Protein AF-A0A4V0IBN5-F1 (afdb_monomer_lite)

Foldseek 3Di:
DPDDPPPPLVPPDLLVLLVQLVVCVVPVDRDPVNLVSLLSLQLVLCVPPVLDPDSVVSSVVLSVVCSPPVSVPQDSVDSRSVSSNVSSNVVSPVVSVVVVVVVVVVVVVVVVCVVVVHDDDPDPPPPPDD

Structure (mmCIF, N/CA/C/O backbone):
data_AF-A0A4V0IBN5-F1
#
_entry.id   AF-A0A4V0IBN5-F1
#
loop_
_atom_site.group_PDB
_atom_site.id
_atom_site.type_symbol
_atom_site.label_atom_id
_atom_site.label_alt_id
_atom_site.label_comp_id
_atom_site.label_asym_id
_atom_site.label_entity_id
_atom_site.label_seq_id
_atom_site.pdbx_PDB_ins_code
_atom_site.Cartn_x
_atom_site.Cartn_y
_atom_site.Cartn_z
_atom_site.occupancy
_atom_site.B_iso_or_equiv
_atom_site.auth_seq_id
_atom_site.auth_comp_id
_atom_site.auth_asym_id
_atom_site.auth_atom_id
_atom_site.pdbx_PDB_model_num
ATOM 1 N N . MET A 1 1 ? -4.782 -37.005 9.354 1.00 46.03 1 MET A N 1
ATOM 2 C CA . MET A 1 1 ? -4.069 -35.720 9.525 1.00 46.03 1 MET A CA 1
ATOM 3 C C . MET A 1 1 ? -4.717 -34.737 8.566 1.00 46.03 1 MET A C 1
ATOM 5 O O . MET A 1 1 ? -4.648 -35.017 7.377 1.00 46.03 1 MET A O 1
ATOM 9 N N . PRO A 1 2 ? -5.436 -33.696 9.017 1.00 46.53 2 PRO A N 1
ATOM 10 C CA . PRO A 1 2 ? -5.984 -32.722 8.085 1.00 46.53 2 PRO A CA 1
ATOM 11 C C . PRO A 1 2 ? -4.836 -31.902 7.490 1.00 46.53 2 PRO A C 1
ATOM 13 O O . PRO A 1 2 ? -3.949 -31.433 8.207 1.00 46.53 2 PRO A O 1
ATOM 16 N N . ASP A 1 3 ? -4.859 -31.812 6.167 1.00 40.31 3 ASP A N 1
ATOM 17 C CA . ASP A 1 3 ? -3.889 -31.122 5.334 1.00 40.31 3 ASP A CA 1
ATOM 18 C C . ASP A 1 3 ? -3.839 -29.638 5.722 1.00 40.31 3 ASP A C 1
ATOM 20 O O . ASP A 1 3 ? -4.861 -28.946 5.775 1.00 40.31 3 ASP A O 1
ATOM 24 N N . ARG A 1 4 ? -2.654 -29.154 6.094 1.00 41.41 4 ARG A N 1
ATOM 25 C CA . ARG A 1 4 ? -2.461 -27.760 6.503 1.00 41.41 4 ARG A CA 1
ATOM 26 C C . ARG A 1 4 ? -2.479 -26.939 5.213 1.00 41.41 4 ARG A C 1
ATOM 28 O O . ARG A 1 4 ? -1.623 -27.202 4.371 1.00 41.41 4 ARG A O 1
ATOM 35 N N . PRO A 1 5 ? -3.379 -25.953 5.032 1.00 42.09 5 PRO A N 1
ATOM 36 C CA . PRO A 1 5 ? -3.408 -25.182 3.798 1.00 42.09 5 PRO A CA 1
ATOM 37 C C . PRO A 1 5 ? -2.039 -24.536 3.609 1.00 42.09 5 PRO A C 1
ATOM 39 O O . PRO A 1 5 ? -1.585 -23.738 4.437 1.00 42.09 5 PRO A O 1
ATOM 42 N N . THR A 1 6 ? -1.346 -24.950 2.550 1.00 43.62 6 THR A N 1
ATOM 43 C CA . THR A 1 6 ? -0.066 -24.386 2.150 1.00 43.62 6 THR A CA 1
ATOM 44 C C . THR A 1 6 ? -0.353 -22.929 1.846 1.00 43.62 6 THR A C 1
ATOM 46 O O . THR A 1 6 ? -1.033 -22.607 0.876 1.00 43.62 6 THR A O 1
ATOM 49 N N . ARG A 1 7 ? 0.067 -22.041 2.750 1.00 45.41 7 ARG A N 1
ATOM 50 C CA . ARG A 1 7 ? -0.089 -20.596 2.606 1.00 45.41 7 ARG A CA 1
ATOM 51 C C . ARG A 1 7 ? 0.634 -20.237 1.311 1.00 45.41 7 ARG A C 1
ATOM 53 O O . ARG A 1 7 ? 1.864 -20.185 1.312 1.00 45.41 7 ARG A O 1
ATOM 60 N N . ALA A 1 8 ? -0.112 -20.084 0.214 1.00 38.44 8 ALA A N 1
ATOM 61 C CA . ALA A 1 8 ? 0.392 -19.632 -1.072 1.00 38.44 8 ALA A CA 1
ATOM 62 C C . ALA A 1 8 ? 0.907 -18.212 -0.854 1.00 38.44 8 ALA A C 1
ATOM 64 O O . ALA A 1 8 ? 0.200 -17.217 -0.987 1.00 38.44 8 ALA A O 1
ATOM 65 N N . THR A 1 9 ? 2.137 -18.138 -0.367 1.00 46.31 9 THR A N 1
ATOM 66 C CA . THR A 1 9 ? 2.846 -16.898 -0.152 1.00 46.31 9 THR A CA 1
ATOM 67 C C . THR A 1 9 ? 3.230 -16.503 -1.556 1.00 46.31 9 THR A C 1
ATOM 69 O O . THR A 1 9 ? 4.204 -17.025 -2.089 1.00 46.31 9 THR A O 1
ATOM 72 N N . SER A 1 10 ? 2.374 -15.703 -2.193 1.00 53.56 10 SER A N 1
ATOM 73 C CA . SER A 1 10 ? 2.664 -15.076 -3.475 1.00 53.56 10 SER A CA 1
ATOM 74 C C . SER A 1 10 ? 3.962 -14.300 -3.284 1.00 53.56 10 SER A C 1
ATOM 76 O O . SER A 1 10 ? 3.984 -13.226 -2.679 1.00 53.56 10 SER A O 1
ATOM 78 N N . TYR A 1 11 ? 5.075 -14.943 -3.627 1.00 65.19 11 TYR A N 1
ATOM 79 C CA . TYR A 1 11 ? 6.403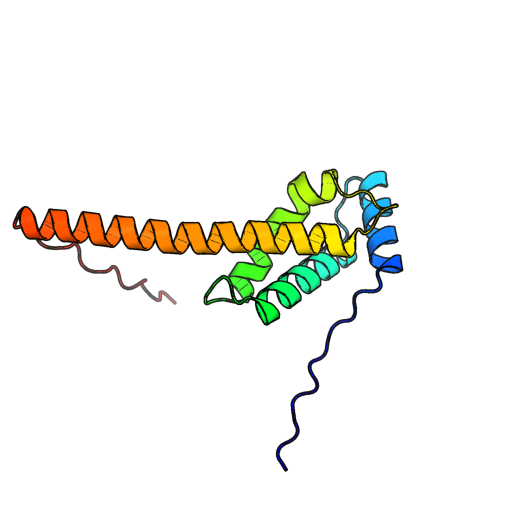 -14.410 -3.408 1.00 65.19 11 TYR A CA 1
ATOM 80 C C . TYR A 1 11 ? 6.604 -13.359 -4.486 1.00 65.19 11 TYR A C 1
ATOM 82 O O . TYR A 1 11 ? 6.808 -13.682 -5.654 1.00 65.19 11 TYR A O 1
ATOM 90 N N . ILE A 1 12 ? 6.449 -12.095 -4.108 1.00 77.94 12 ILE A N 1
ATOM 91 C CA . ILE A 1 12 ? 6.690 -10.988 -5.023 1.00 77.94 12 ILE A CA 1
ATOM 92 C C . ILE A 1 12 ? 8.192 -10.936 -5.262 1.00 77.94 12 ILE A C 1
ATOM 94 O O . ILE A 1 12 ? 8.959 -10.634 -4.345 1.00 77.94 12 ILE A O 1
ATOM 98 N N . ASP A 1 13 ? 8.606 -11.218 -6.493 1.00 87.00 13 ASP A N 1
ATOM 99 C CA . ASP A 1 13 ? 9.985 -11.002 -6.899 1.00 87.00 13 ASP A CA 1
ATOM 100 C C . ASP A 1 13 ? 10.303 -9.500 -6.842 1.00 87.00 13 ASP A C 1
ATOM 102 O O . ASP A 1 13 ? 9.692 -8.670 -7.522 1.00 87.00 13 ASP A O 1
ATOM 106 N N . VAL A 1 14 ? 11.272 -9.144 -5.998 1.00 87.31 14 VAL A N 1
ATOM 107 C CA . VAL A 1 14 ? 11.705 -7.761 -5.788 1.00 87.31 14 VAL A CA 1
ATOM 108 C C . VAL A 1 14 ? 12.291 -7.172 -7.072 1.00 87.31 14 VAL A C 1
ATOM 110 O O . VAL A 1 14 ? 12.120 -5.977 -7.311 1.00 87.31 14 VAL A O 1
ATOM 113 N N . ALA A 1 15 ? 12.955 -7.977 -7.907 1.00 88.31 15 ALA A N 1
ATOM 114 C CA . ALA A 1 15 ? 13.483 -7.512 -9.185 1.00 88.31 15 ALA A CA 1
ATOM 115 C C . ALA A 1 15 ? 12.345 -7.149 -10.152 1.00 88.31 15 ALA A C 1
ATOM 117 O O . ALA A 1 15 ? 12.357 -6.059 -10.727 1.00 88.31 15 ALA A O 1
ATOM 118 N N . ALA A 1 16 ? 11.321 -8.001 -10.246 1.00 91.25 16 ALA A N 1
ATOM 119 C CA . ALA A 1 16 ? 10.123 -7.725 -11.035 1.00 91.25 16 ALA A CA 1
ATOM 120 C C . ALA A 1 16 ? 9.376 -6.476 -10.536 1.00 91.25 16 ALA A C 1
ATOM 122 O O . ALA A 1 16 ? 9.029 -5.604 -11.329 1.00 91.25 16 ALA A O 1
ATOM 123 N N . LEU A 1 17 ? 9.195 -6.325 -9.218 1.00 93.06 17 LEU A N 1
ATOM 124 C CA . LEU A 1 17 ? 8.557 -5.135 -8.642 1.00 93.06 17 LEU A CA 1
ATOM 125 C C . LEU A 1 17 ? 9.330 -3.848 -8.966 1.00 93.06 17 LEU A C 1
ATOM 127 O O . LEU A 1 17 ? 8.722 -2.822 -9.264 1.00 93.06 17 LEU A O 1
ATOM 131 N N . ARG A 1 18 ? 10.667 -3.890 -8.932 1.00 93.75 18 ARG A N 1
ATOM 132 C CA . ARG A 1 18 ? 11.504 -2.748 -9.332 1.00 93.75 18 ARG A CA 1
ATOM 133 C C . ARG A 1 18 ? 11.299 -2.380 -10.795 1.00 93.75 18 ARG A C 1
ATOM 135 O O . ARG A 1 18 ? 11.146 -1.199 -11.086 1.00 93.75 18 ARG A O 1
ATOM 142 N N . ALA A 1 19 ? 11.273 -3.367 -11.689 1.00 93.81 19 ALA A N 1
ATOM 143 C CA . ALA A 1 19 ? 11.041 -3.135 -13.112 1.00 93.81 19 ALA A CA 1
ATOM 144 C C . ALA A 1 19 ? 9.679 -2.469 -13.359 1.00 93.81 19 ALA A C 1
ATOM 146 O O . ALA A 1 19 ? 9.605 -1.490 -14.093 1.00 93.81 19 ALA A O 1
ATOM 147 N N . LEU A 1 20 ? 8.632 -2.928 -12.670 1.00 94.56 20 LEU A N 1
ATOM 148 C CA . LEU A 1 20 ? 7.291 -2.342 -12.757 1.00 94.56 20 LEU A CA 1
ATOM 149 C C . LEU A 1 20 ? 7.240 -0.890 -12.254 1.00 94.56 20 LEU A C 1
ATOM 151 O O . LEU A 1 20 ? 6.537 -0.062 -12.823 1.00 94.56 20 LEU A O 1
ATOM 155 N N . VAL A 1 21 ? 7.992 -0.560 -11.199 1.00 93.88 21 VAL A N 1
ATOM 156 C CA . VAL A 1 21 ? 8.077 0.820 -10.688 1.00 93.88 21 VAL A CA 1
ATOM 157 C C . VAL A 1 21 ? 8.847 1.721 -11.655 1.00 93.88 21 VAL A C 1
ATOM 159 O O . VAL A 1 21 ? 8.436 2.856 -11.868 1.00 93.88 21 VAL A O 1
ATOM 162 N N . LEU A 1 22 ? 9.930 1.227 -12.261 1.00 93.56 22 LEU A N 1
ATOM 163 C CA . LEU A 1 22 ? 10.670 1.969 -13.289 1.00 93.56 22 LEU A CA 1
ATOM 164 C C . LEU A 1 22 ? 9.808 2.230 -14.528 1.00 93.56 22 LEU A C 1
ATOM 166 O O . LEU A 1 22 ? 9.806 3.342 -15.047 1.00 93.56 22 LEU A O 1
ATOM 170 N N . ASP A 1 23 ? 9.048 1.229 -14.968 1.00 93.81 23 ASP A N 1
ATOM 171 C CA . ASP A 1 23 ? 8.111 1.362 -16.084 1.00 93.81 23 ASP A CA 1
ATOM 172 C C . ASP A 1 23 ? 7.018 2.397 -15.780 1.00 93.81 23 ASP A C 1
ATOM 174 O O . ASP A 1 23 ? 6.745 3.285 -16.589 1.00 93.81 23 ASP A O 1
ATOM 178 N N . HIS A 1 24 ? 6.466 2.377 -14.563 1.00 94.06 24 HIS A N 1
ATOM 179 C CA . HIS A 1 24 ? 5.543 3.414 -14.108 1.00 94.06 24 HIS A CA 1
ATOM 180 C C . HIS A 1 24 ? 6.183 4.811 -14.112 1.00 94.06 24 HIS A C 1
ATOM 182 O O . HIS A 1 24 ? 5.557 5.769 -14.556 1.00 94.06 24 HIS A O 1
ATOM 188 N N . GLN A 1 25 ? 7.430 4.950 -13.658 1.00 91.50 25 GLN A N 1
ATOM 189 C CA . GLN A 1 25 ? 8.140 6.235 -13.674 1.00 91.50 25 GLN A CA 1
ATOM 190 C C . GLN A 1 25 ? 8.392 6.756 -15.093 1.00 91.50 25 GLN A C 1
ATOM 192 O O . GLN A 1 25 ? 8.410 7.968 -15.300 1.00 91.50 25 GLN A O 1
ATOM 197 N N . ALA A 1 26 ? 8.572 5.859 -16.064 1.00 92.06 26 ALA A N 1
ATOM 198 C CA . ALA A 1 26 ? 8.760 6.218 -17.464 1.00 92.06 26 ALA A CA 1
ATOM 199 C C . ALA A 1 26 ? 7.441 6.582 -18.168 1.00 92.06 26 ALA A C 1
ATOM 201 O O . ALA A 1 26 ? 7.411 7.504 -18.981 1.00 92.06 26 ALA A O 1
ATOM 202 N N . THR A 1 27 ? 6.354 5.865 -17.871 1.00 92.25 27 THR A N 1
ATOM 203 C CA . THR A 1 27 ? 5.074 5.966 -18.600 1.00 92.25 27 THR A CA 1
ATOM 204 C C . THR A 1 27 ? 4.004 6.786 -17.878 1.00 92.25 27 THR A C 1
ATOM 206 O O . THR A 1 27 ? 2.984 7.133 -18.472 1.00 92.25 27 THR A O 1
ATOM 209 N N . GLY A 1 28 ? 4.180 7.042 -16.581 1.00 91.38 28 GLY A N 1
ATOM 210 C CA . GLY A 1 28 ? 3.175 7.637 -15.697 1.00 91.38 28 GLY A CA 1
ATOM 211 C C . GLY A 1 28 ? 1.940 6.759 -15.458 1.00 91.38 28 GLY A C 1
ATOM 212 O O . GLY A 1 28 ? 1.017 7.179 -14.765 1.00 91.38 28 GLY A O 1
ATOM 213 N N . THR A 1 29 ? 1.895 5.545 -16.015 1.00 91.94 29 THR A N 1
ATOM 214 C CA . THR A 1 29 ? 0.711 4.675 -15.992 1.00 91.94 29 THR A CA 1
ATOM 215 C C . THR A 1 29 ? 0.927 3.514 -15.029 1.00 91.94 29 THR A C 1
ATOM 217 O O . THR A 1 29 ? 2.033 2.997 -14.896 1.00 91.94 29 THR A O 1
ATOM 220 N N . VAL A 1 30 ? -0.114 3.110 -14.300 1.00 93.56 30 VAL A N 1
ATOM 221 C CA . VAL A 1 30 ? -0.056 1.934 -13.420 1.00 93.56 30 VAL A CA 1
ATOM 222 C C . VAL A 1 30 ? -0.474 0.706 -14.221 1.00 93.56 30 VAL A C 1
ATOM 224 O O . VAL A 1 30 ? -1.635 0.588 -14.611 1.00 93.56 30 VAL A O 1
ATOM 227 N N . SER A 1 31 ? 0.460 -0.213 -14.462 1.00 94.75 31 SER A N 1
ATOM 228 C CA . SER A 1 31 ? 0.154 -1.471 -15.145 1.00 94.75 31 SER A CA 1
ATOM 229 C C . SER A 1 31 ? -0.681 -2.415 -14.262 1.00 94.75 31 SER A C 1
ATOM 231 O O . SER A 1 31 ? -0.585 -2.367 -13.027 1.00 94.75 31 SER A O 1
ATOM 233 N N . PRO A 1 32 ? -1.483 -3.319 -14.856 1.00 95.50 32 PRO A N 1
ATOM 234 C CA . PRO A 1 32 ? -2.209 -4.348 -14.107 1.00 95.50 32 PRO A CA 1
ATOM 235 C C . PRO A 1 32 ? -1.290 -5.217 -13.237 1.00 95.50 32 PRO A C 1
ATOM 237 O O . PRO A 1 32 ? -1.655 -5.627 -12.136 1.00 95.50 32 PRO A O 1
ATOM 240 N N . GLU A 1 33 ? -0.076 -5.489 -13.707 1.00 94.50 33 GLU A N 1
ATOM 241 C CA . GLU A 1 33 ? 0.948 -6.247 -12.994 1.00 94.50 33 GLU A CA 1
ATOM 242 C C . GLU A 1 33 ? 1.419 -5.504 -11.741 1.00 94.50 33 GLU A C 1
ATOM 244 O O . GLU A 1 33 ? 1.498 -6.109 -10.669 1.00 94.50 33 GLU A O 1
ATOM 249 N N . LEU A 1 34 ? 1.663 -4.194 -11.848 1.00 94.50 34 LEU A N 1
ATOM 250 C CA . LEU A 1 34 ? 2.015 -3.357 -10.703 1.00 94.50 34 LEU A CA 1
ATOM 251 C C . LEU A 1 34 ? 0.862 -3.288 -9.699 1.00 94.50 34 LEU A C 1
ATOM 253 O O . LEU A 1 34 ? 1.084 -3.458 -8.501 1.00 94.50 34 LEU A O 1
ATOM 257 N N . ALA A 1 35 ? -0.373 -3.120 -10.179 1.00 94.75 35 ALA A N 1
ATOM 258 C CA . ALA A 1 35 ? -1.561 -3.134 -9.332 1.00 94.75 35 ALA A CA 1
ATOM 259 C C . ALA A 1 35 ? -1.677 -4.445 -8.537 1.00 94.75 35 ALA A C 1
ATOM 261 O O . ALA A 1 35 ? -1.827 -4.412 -7.316 1.00 94.75 35 ALA A O 1
ATOM 262 N N . ARG A 1 36 ? -1.519 -5.598 -9.202 1.00 94.81 36 ARG A N 1
ATOM 263 C CA . ARG A 1 36 ? -1.527 -6.919 -8.549 1.00 94.81 36 ARG A CA 1
ATOM 264 C C . ARG A 1 36 ? -0.398 -7.074 -7.532 1.00 94.81 36 ARG A C 1
ATOM 266 O O . ARG A 1 36 ? -0.624 -7.633 -6.461 1.00 94.81 36 ARG A O 1
ATOM 273 N N . ALA A 1 37 ? 0.797 -6.561 -7.827 1.00 95.06 37 ALA A N 1
ATOM 274 C CA . ALA A 1 37 ? 1.909 -6.588 -6.882 1.00 95.06 37 ALA A CA 1
ATOM 275 C C . ALA A 1 37 ? 1.603 -5.753 -5.625 1.00 95.06 37 ALA A C 1
ATOM 277 O O . ALA A 1 37 ? 1.800 -6.232 -4.509 1.00 95.06 37 ALA A O 1
ATOM 278 N N . LEU A 1 38 ? 1.054 -4.543 -5.778 1.00 95.69 38 LEU A N 1
ATOM 279 C CA . LEU A 1 38 ? 0.650 -3.699 -4.647 1.00 95.69 38 LEU A CA 1
ATOM 280 C C . LEU A 1 38 ? -0.474 -4.342 -3.818 1.00 95.69 38 LEU A C 1
ATOM 282 O O . LEU A 1 38 ? -0.393 -4.334 -2.587 1.00 95.69 38 LEU A O 1
ATOM 286 N N . MET A 1 39 ? -1.460 -4.972 -4.467 1.00 95.94 39 MET A N 1
ATOM 287 C CA . MET A 1 39 ? -2.511 -5.743 -3.786 1.00 95.94 39 MET A CA 1
ATOM 288 C C . MET A 1 39 ? -1.934 -6.908 -2.981 1.00 95.94 39 MET A C 1
ATOM 290 O O . MET A 1 39 ? -2.331 -7.125 -1.838 1.00 95.94 39 MET A O 1
ATOM 294 N N . ALA A 1 40 ? -0.965 -7.641 -3.535 1.00 95.19 40 ALA A N 1
ATOM 295 C CA . ALA A 1 40 ? -0.312 -8.740 -2.829 1.00 95.19 40 ALA A CA 1
ATOM 296 C C . ALA A 1 40 ? 0.486 -8.249 -1.605 1.00 95.19 40 ALA A C 1
ATOM 298 O O . ALA A 1 40 ? 0.437 -8.887 -0.551 1.00 95.19 40 ALA A O 1
ATOM 299 N N . ILE A 1 41 ? 1.152 -7.087 -1.694 1.00 95.19 41 ILE A N 1
ATOM 300 C CA . ILE A 1 41 ? 1.802 -6.445 -0.536 1.00 95.19 41 ILE A CA 1
ATOM 301 C C . ILE A 1 41 ? 0.759 -6.096 0.529 1.00 95.19 41 ILE A C 1
ATOM 303 O O . ILE A 1 41 ? 0.930 -6.458 1.695 1.00 95.19 41 ILE A O 1
ATOM 307 N N . ALA A 1 42 ? -0.328 -5.422 0.145 1.00 95.56 42 ALA A N 1
ATOM 308 C CA . ALA A 1 42 ? -1.400 -5.053 1.065 1.00 95.56 42 ALA A CA 1
ATOM 309 C C . ALA A 1 42 ? -2.017 -6.293 1.739 1.00 95.56 42 ALA A C 1
ATOM 311 O O . ALA A 1 42 ? -2.149 -6.333 2.963 1.00 95.56 42 ALA A O 1
ATOM 312 N N . GLY A 1 43 ? -2.300 -7.345 0.967 1.00 94.56 43 GLY A N 1
ATOM 313 C CA . GLY A 1 43 ? -2.830 -8.611 1.473 1.00 94.56 43 GLY A CA 1
ATOM 314 C C . GLY A 1 43 ? -1.887 -9.286 2.465 1.00 94.56 43 GLY A C 1
ATOM 315 O O . GLY A 1 43 ? -2.322 -9.700 3.540 1.00 94.56 43 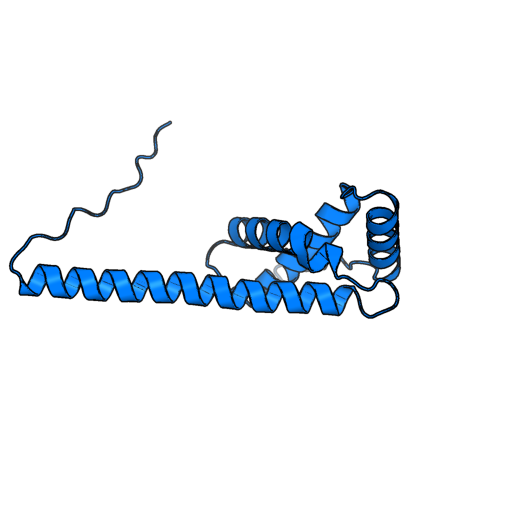GLY A O 1
ATOM 316 N N . GLY A 1 44 ? -0.587 -9.321 2.160 1.00 94.38 44 GLY A N 1
ATOM 317 C CA . GLY A 1 44 ? 0.431 -9.857 3.065 1.00 94.38 44 GLY A CA 1
ATOM 318 C C . GLY A 1 44 ? 0.558 -9.062 4.369 1.00 94.38 44 GLY A C 1
ATOM 319 O O . GLY A 1 44 ? 0.738 -9.643 5.442 1.00 94.38 44 GLY A O 1
ATOM 320 N N . VAL A 1 45 ? 0.414 -7.734 4.308 1.00 95.19 45 VAL A N 1
ATOM 321 C CA . VAL A 1 45 ? 0.383 -6.874 5.501 1.00 95.19 45 VAL A CA 1
ATOM 322 C C . VAL A 1 45 ? -0.859 -7.162 6.344 1.00 95.19 45 VAL A C 1
ATOM 324 O O . VAL A 1 45 ? -0.736 -7.334 7.561 1.00 95.19 45 VAL A O 1
ATOM 327 N N . TRP A 1 46 ? -2.039 -7.279 5.732 1.00 94.00 46 TRP A N 1
ATOM 328 C CA . TRP A 1 46 ? -3.255 -7.637 6.464 1.00 94.00 46 TRP A CA 1
ATOM 329 C C . TRP A 1 46 ? -3.129 -9.003 7.141 1.00 94.00 46 TRP A C 1
ATOM 331 O O . TRP A 1 46 ? -3.390 -9.126 8.337 1.00 94.00 46 TRP A O 1
ATOM 341 N N . ASP A 1 47 ? -2.629 -10.005 6.414 1.00 94.00 47 ASP A N 1
ATOM 342 C CA . ASP A 1 47 ? -2.452 -11.374 6.907 1.00 94.00 47 ASP A CA 1
ATOM 343 C C . ASP A 1 47 ? -1.534 -11.460 8.138 1.00 94.00 47 ASP A C 1
ATOM 345 O O . ASP A 1 47 ? -1.611 -12.430 8.902 1.00 94.00 47 ASP A O 1
ATOM 349 N N . ARG A 1 48 ? -0.658 -10.465 8.332 1.00 93.69 48 ARG A N 1
ATOM 350 C CA . ARG A 1 48 ? 0.251 -10.372 9.479 1.00 93.69 48 ARG A CA 1
ATOM 351 C C . ARG A 1 48 ? -0.298 -9.531 10.630 1.00 93.69 48 ARG A C 1
ATOM 353 O O . ARG A 1 48 ? -0.090 -9.905 11.780 1.00 93.69 48 ARG A O 1
ATOM 360 N N . TYR A 1 49 ? -0.948 -8.403 10.345 1.00 92.88 49 TYR A N 1
ATOM 361 C CA . TYR A 1 49 ? -1.276 -7.399 11.369 1.00 92.88 49 TYR A CA 1
ATOM 362 C C . TYR A 1 49 ? -2.768 -7.227 11.653 1.00 92.88 49 TYR A C 1
ATOM 364 O O . TYR A 1 49 ? -3.102 -6.715 12.725 1.00 92.88 49 TYR A O 1
ATOM 372 N N . ARG A 1 50 ? -3.643 -7.629 10.719 1.00 91.31 50 ARG A N 1
ATOM 373 C CA . ARG A 1 50 ? -5.112 -7.537 10.812 1.00 91.31 50 ARG A CA 1
ATOM 374 C C . ARG A 1 50 ? -5.567 -6.177 11.352 1.00 91.31 50 ARG A C 1
ATOM 376 O O . ARG A 1 50 ? -6.082 -6.052 12.463 1.00 91.31 50 ARG A O 1
ATOM 383 N N . PHE A 1 51 ? -5.250 -5.113 10.613 1.00 87.62 51 PHE A N 1
ATOM 384 C CA . PHE A 1 51 ? -5.556 -3.742 11.038 1.00 87.62 51 PHE A CA 1
ATOM 385 C C . PHE A 1 51 ? -7.058 -3.459 11.124 1.00 87.62 51 PHE A C 1
ATOM 387 O O . PHE A 1 51 ? -7.471 -2.726 12.020 1.00 87.62 51 PHE A O 1
ATOM 394 N N . THR A 1 52 ? -7.834 -4.092 10.250 1.00 89.62 52 THR A N 1
ATOM 395 C CA . THR A 1 52 ? -9.293 -4.013 10.111 1.00 89.62 52 THR A CA 1
ATOM 396 C C . THR A 1 52 ? -9.912 -5.410 10.237 1.00 89.62 52 THR A C 1
ATOM 398 O O . THR A 1 52 ? -9.199 -6.418 10.194 1.00 89.62 52 THR A O 1
ATOM 401 N N . SER A 1 53 ? -11.238 -5.475 10.384 1.00 88.12 53 SER A N 1
ATOM 402 C CA . SER A 1 53 ? -12.001 -6.732 10.400 1.00 88.12 53 SER A CA 1
ATOM 403 C C . SER A 1 53 ? -12.141 -7.365 9.017 1.00 88.12 53 SER A C 1
ATOM 405 O O . SER A 1 53 ? -12.105 -8.587 8.915 1.00 88.12 53 SER A O 1
ATOM 407 N N . ASP A 1 54 ? -12.273 -6.540 7.978 1.00 92.56 54 ASP A N 1
ATOM 408 C CA . ASP A 1 54 ? -12.413 -6.981 6.592 1.00 92.56 54 ASP A CA 1
ATOM 409 C C . ASP A 1 54 ? -11.068 -6.878 5.852 1.00 92.56 54 ASP A C 1
ATOM 411 O O . ASP A 1 54 ? -10.369 -5.859 5.947 1.00 92.56 54 ASP A O 1
ATOM 415 N N . LYS A 1 55 ? -10.682 -7.967 5.176 1.00 92.50 55 LYS A N 1
ATOM 416 C CA . LYS A 1 55 ? -9.452 -8.053 4.382 1.00 92.50 55 LYS A CA 1
ATOM 417 C C . LYS A 1 55 ? -9.590 -7.312 3.062 1.00 92.50 55 LYS A C 1
ATOM 419 O O . LYS A 1 55 ? -8.645 -6.625 2.682 1.00 92.50 55 LYS A O 1
ATOM 424 N N . ASP A 1 56 ? -10.707 -7.472 2.371 1.00 94.56 56 ASP A N 1
ATOM 425 C CA . ASP A 1 56 ? -10.863 -6.995 1.001 1.00 94.56 56 ASP A CA 1
ATOM 426 C C . ASP A 1 56 ? -10.961 -5.470 0.990 1.00 94.56 56 ASP A C 1
ATOM 428 O O . ASP A 1 56 ? -10.216 -4.822 0.249 1.00 94.56 56 ASP A O 1
ATOM 432 N N . ASP A 1 57 ? -11.721 -4.897 1.930 1.00 93.50 57 ASP A N 1
ATOM 433 C CA . ASP A 1 57 ? -11.771 -3.447 2.153 1.00 93.50 57 ASP A CA 1
ATOM 434 C C . ASP A 1 57 ? -10.374 -2.883 2.458 1.00 93.50 57 ASP A C 1
ATOM 436 O O . ASP A 1 57 ? -9.937 -1.888 1.874 1.00 93.50 57 ASP A O 1
ATOM 440 N N . PHE A 1 58 ? -9.614 -3.549 3.335 1.00 94.50 58 PHE A N 1
ATOM 441 C CA . PHE A 1 58 ? -8.253 -3.120 3.662 1.00 94.50 58 PHE A CA 1
ATOM 442 C C . PHE A 1 58 ? -7.325 -3.165 2.458 1.00 94.50 58 PHE A C 1
ATOM 444 O O . PHE A 1 58 ? -6.566 -2.223 2.225 1.00 94.50 58 PHE A O 1
ATOM 451 N N . VAL A 1 59 ? -7.343 -4.274 1.715 1.00 95.88 59 VAL A N 1
ATOM 452 C CA . VAL A 1 59 ? -6.494 -4.453 0.539 1.00 95.88 59 VAL A CA 1
ATOM 453 C C . VAL A 1 59 ? -6.825 -3.389 -0.495 1.00 95.88 59 VAL A C 1
ATOM 455 O O . VAL A 1 59 ? -5.896 -2.780 -1.028 1.00 95.88 59 VAL A O 1
ATOM 458 N N . GLN A 1 60 ? -8.105 -3.108 -0.733 1.00 95.25 60 GLN A N 1
ATOM 459 C CA . GLN A 1 60 ? -8.544 -2.071 -1.658 1.00 95.25 60 GLN A CA 1
ATOM 460 C C . GLN A 1 60 ? -8.066 -0.682 -1.218 1.00 95.25 60 GLN A C 1
ATOM 462 O O . GLN A 1 60 ? -7.381 -0.002 -1.986 1.00 95.25 60 GLN A O 1
ATOM 467 N N . GLU A 1 61 ? -8.359 -0.270 0.017 1.00 95.38 61 GLU A N 1
ATOM 468 C CA . GLU A 1 61 ? -7.989 1.057 0.519 1.00 95.38 61 GLU A CA 1
ATOM 469 C C . GLU A 1 61 ? -6.470 1.271 0.537 1.00 95.38 61 GLU A C 1
ATOM 471 O O . GLU A 1 61 ? -5.970 2.311 0.100 1.00 95.38 61 GLU A O 1
ATOM 476 N N . VAL A 1 62 ? -5.712 0.275 1.003 1.00 96.31 62 VAL A N 1
ATOM 477 C CA . VAL A 1 62 ? -4.248 0.344 1.034 1.00 96.31 62 VAL A CA 1
ATOM 478 C C . VAL A 1 62 ? -3.683 0.368 -0.379 1.00 96.31 62 VAL A C 1
ATOM 480 O O . VAL A 1 62 ? -2.790 1.164 -0.645 1.00 96.31 62 VAL A O 1
ATOM 483 N N . THR A 1 63 ? -4.190 -0.455 -1.297 1.00 96.62 63 THR A N 1
ATOM 484 C CA . THR A 1 63 ? -3.713 -0.470 -2.689 1.00 96.62 63 THR A CA 1
ATOM 485 C C . THR A 1 63 ? -3.916 0.892 -3.346 1.00 96.62 63 THR A C 1
ATOM 487 O O . THR A 1 63 ? -2.971 1.430 -3.925 1.00 96.62 63 THR A O 1
ATOM 490 N N . LEU A 1 64 ? -5.100 1.493 -3.184 1.00 95.75 64 LEU A N 1
ATOM 491 C CA . LEU A 1 64 ? -5.382 2.846 -3.667 1.00 95.75 64 LEU A CA 1
ATOM 492 C C . LEU A 1 64 ? -4.437 3.874 -3.040 1.00 95.75 64 LEU A C 1
ATOM 494 O O . LEU A 1 64 ? -3.918 4.737 -3.744 1.00 95.75 64 LEU A O 1
ATOM 498 N N . HIS A 1 65 ? -4.157 3.764 -1.738 1.00 95.38 65 HIS A N 1
ATOM 499 C CA . HIS A 1 65 ? -3.179 4.628 -1.083 1.00 95.38 65 HIS A CA 1
ATOM 500 C C . HIS A 1 65 ? -1.773 4.464 -1.673 1.00 95.38 65 HIS A C 1
ATOM 502 O O . HIS A 1 65 ? -1.094 5.462 -1.912 1.00 95.38 65 HIS A O 1
ATOM 508 N N . LEU A 1 66 ? -1.326 3.227 -1.913 1.00 95.44 66 LEU A N 1
ATOM 509 C CA . LEU A 1 66 ? 0.001 2.938 -2.456 1.00 95.44 66 LEU A CA 1
ATOM 510 C C . LEU A 1 66 ? 0.169 3.463 -3.885 1.00 95.44 66 LEU A C 1
ATOM 512 O O . LEU A 1 66 ? 1.249 3.954 -4.193 1.00 95.44 66 LEU A O 1
ATOM 516 N N . MET A 1 67 ? -0.880 3.420 -4.714 1.00 94.50 67 MET A N 1
ATOM 517 C CA . MET A 1 67 ? -0.878 3.922 -6.099 1.00 94.50 67 MET A CA 1
ATOM 518 C C . MET A 1 67 ? -0.768 5.449 -6.225 1.00 94.50 67 MET A C 1
ATOM 520 O O . MET A 1 67 ? -0.522 5.948 -7.316 1.00 94.50 67 MET A O 1
ATOM 524 N N . GLN A 1 68 ? -0.963 6.193 -5.136 1.00 92.56 68 GLN A N 1
ATOM 525 C CA . GLN A 1 68 ? -0.849 7.651 -5.120 1.00 92.56 68 GLN A CA 1
ATOM 526 C C . GLN A 1 68 ? 0.600 8.068 -4.789 1.00 92.56 68 GLN A C 1
ATOM 528 O O . GLN A 1 68 ? 1.582 7.577 -5.343 1.00 92.56 68 GLN A O 1
ATOM 533 N N . ARG A 1 69 ? 0.746 8.947 -3.796 1.00 88.19 69 ARG A N 1
ATOM 534 C CA . ARG A 1 69 ? 2.008 9.532 -3.349 1.00 88.19 69 ARG A CA 1
ATOM 535 C C . ARG A 1 69 ? 3.121 8.531 -2.993 1.00 88.19 69 ARG A C 1
ATOM 537 O O . ARG A 1 69 ? 4.282 8.892 -3.174 1.00 88.19 69 ARG A O 1
ATOM 544 N N . PRO A 1 70 ? 2.855 7.334 -2.429 1.00 92.19 70 PRO A N 1
ATOM 545 C CA . PRO A 1 70 ? 3.901 6.341 -2.207 1.00 92.19 70 PRO A CA 1
ATOM 546 C C . PRO A 1 70 ? 4.543 5.874 -3.514 1.00 92.19 70 PRO A C 1
ATOM 548 O O . PRO A 1 70 ? 5.766 5.851 -3.594 1.00 92.19 70 PRO A O 1
ATOM 551 N N . LEU A 1 71 ? 3.755 5.556 -4.542 1.00 91.62 71 LEU A N 1
ATOM 552 C CA . LEU A 1 71 ? 4.284 5.128 -5.834 1.00 91.62 71 LEU A CA 1
ATOM 553 C C . LEU A 1 71 ? 5.092 6.242 -6.516 1.00 91.62 71 LEU A C 1
ATOM 555 O O . LEU A 1 71 ? 6.207 5.987 -6.959 1.00 91.62 71 LEU A O 1
ATOM 559 N N . GLU A 1 72 ? 4.610 7.487 -6.475 1.00 89.88 72 GLU A N 1
ATOM 560 C CA . GLU A 1 72 ? 5.338 8.660 -6.995 1.00 89.88 72 GLU A CA 1
ATOM 561 C C . GLU A 1 72 ? 6.702 8.876 -6.319 1.00 89.88 72 GLU A C 1
ATOM 563 O O . GLU A 1 72 ? 7.649 9.372 -6.926 1.00 89.88 72 GLU A O 1
ATOM 568 N N . LYS A 1 73 ? 6.807 8.531 -5.031 1.00 89.81 73 LYS A N 1
ATOM 569 C CA . LYS A 1 73 ? 8.021 8.710 -4.221 1.00 89.81 73 LYS A CA 1
ATOM 570 C C . LYS A 1 73 ? 8.897 7.466 -4.150 1.00 89.81 73 LYS A C 1
ATOM 572 O O . LYS A 1 73 ? 9.939 7.506 -3.490 1.00 89.81 73 LYS A O 1
ATOM 577 N N . ALA A 1 74 ? 8.464 6.359 -4.744 1.00 90.50 74 ALA A N 1
ATOM 578 C CA . ALA A 1 74 ? 9.190 5.110 -4.670 1.00 90.50 74 ALA A CA 1
ATOM 579 C C . ALA A 1 74 ? 10.531 5.255 -5.395 1.00 90.50 74 ALA A C 1
ATOM 581 O O . ALA A 1 74 ? 10.593 5.617 -6.563 1.00 90.50 74 ALA A O 1
ATOM 582 N N . ASP A 1 75 ? 11.621 4.949 -4.701 1.00 88.44 75 ASP A N 1
ATOM 583 C CA . ASP A 1 75 ? 12.945 4.879 -5.310 1.00 88.44 75 ASP A CA 1
ATOM 584 C C . ASP A 1 75 ? 13.220 3.425 -5.710 1.00 88.44 75 ASP A C 1
ATOM 586 O O . ASP A 1 75 ? 13.467 2.564 -4.855 1.00 88.44 75 ASP A O 1
ATOM 590 N N . ALA A 1 76 ? 13.149 3.149 -7.014 1.00 79.12 76 ALA A N 1
ATOM 591 C CA . ALA A 1 76 ? 13.320 1.808 -7.563 1.00 79.12 76 ALA A CA 1
ATOM 592 C C . ALA A 1 76 ? 14.733 1.236 -7.347 1.00 79.12 76 ALA A C 1
ATOM 594 O O . ALA A 1 76 ? 14.896 0.014 -7.311 1.00 79.12 76 ALA A O 1
ATOM 595 N N . GLN A 1 77 ? 15.751 2.083 -7.144 1.00 78.19 77 GLN A N 1
ATOM 596 C CA . GLN A 1 77 ? 17.116 1.626 -6.866 1.00 78.19 77 GLN A CA 1
ATOM 597 C C . GLN A 1 77 ? 17.306 1.190 -5.405 1.00 78.19 77 GLN A C 1
ATOM 599 O O . GLN A 1 77 ? 18.257 0.476 -5.082 1.00 78.19 77 GLN A O 1
ATOM 604 N N . LYS A 1 78 ? 16.376 1.551 -4.514 1.00 84.44 78 LYS A N 1
ATOM 605 C CA . LYS A 1 78 ? 16.400 1.181 -3.091 1.00 84.44 78 LYS A CA 1
ATOM 606 C C . LYS A 1 78 ? 15.568 -0.078 -2.805 1.00 84.44 78 LYS A C 1
ATOM 608 O O . LYS A 1 78 ? 15.237 -0.878 -3.686 1.00 84.44 78 LYS A O 1
ATOM 613 N N . HIS A 1 79 ? 15.273 -0.319 -1.528 1.00 86.75 79 HIS A N 1
ATOM 614 C CA . HIS A 1 79 ? 14.447 -1.434 -1.057 1.00 86.75 79 HIS A CA 1
ATOM 615 C C . HIS A 1 79 ? 12.950 -1.154 -1.276 1.00 86.75 79 HIS A C 1
ATOM 617 O O . HIS A 1 79 ? 12.203 -0.938 -0.322 1.00 86.75 79 HIS A O 1
ATOM 623 N N . VAL A 1 80 ? 12.517 -1.162 -2.540 1.00 91.25 80 VAL A N 1
ATOM 624 C CA . VAL A 1 80 ? 11.152 -0.793 -2.957 1.00 91.25 80 VAL A CA 1
ATOM 625 C C . VAL A 1 80 ? 10.057 -1.625 -2.273 1.00 91.25 80 VAL A C 1
ATOM 627 O O . VAL A 1 80 ? 9.053 -1.083 -1.818 1.00 91.25 80 VAL A O 1
ATOM 630 N N . PHE A 1 81 ? 10.288 -2.928 -2.088 1.00 92.56 81 PHE A N 1
ATOM 631 C CA . PHE A 1 81 ? 9.356 -3.808 -1.379 1.00 92.56 81 PHE A CA 1
ATOM 632 C C . PHE A 1 81 ? 9.168 -3.388 0.090 1.00 92.56 81 PHE A C 1
ATOM 634 O O . PHE A 1 81 ? 8.041 -3.242 0.569 1.00 92.56 81 PHE A O 1
ATOM 641 N N . ASN A 1 82 ? 10.273 -3.136 0.803 1.00 92.25 82 ASN A N 1
ATOM 642 C CA . ASN A 1 82 ? 10.236 -2.702 2.203 1.00 92.25 82 ASN A CA 1
ATOM 643 C C . ASN A 1 82 ? 9.591 -1.322 2.343 1.00 92.25 82 ASN A C 1
ATOM 645 O O . ASN A 1 82 ? 8.876 -1.070 3.315 1.00 92.25 82 ASN A O 1
ATOM 649 N N . TYR A 1 83 ? 9.822 -0.441 1.370 1.00 94.75 83 TYR A N 1
ATOM 650 C CA . TYR A 1 83 ? 9.193 0.870 1.316 1.00 94.75 83 TYR A CA 1
ATOM 651 C C . TYR A 1 83 ? 7.664 0.754 1.233 1.00 94.75 83 TYR A C 1
ATOM 653 O O . TYR A 1 83 ? 6.973 1.249 2.125 1.00 94.75 83 TYR A O 1
ATOM 661 N N . PHE A 1 84 ? 7.131 0.018 0.251 1.00 95.69 84 PHE A N 1
ATOM 662 C CA . PHE A 1 84 ? 5.683 -0.171 0.115 1.00 95.69 84 PHE A CA 1
ATOM 663 C C . PHE A 1 84 ? 5.063 -0.902 1.305 1.00 95.69 84 PHE A C 1
ATOM 665 O O . PHE A 1 84 ? 4.013 -0.490 1.797 1.00 95.69 84 PHE A O 1
ATOM 672 N N . THR A 1 85 ? 5.741 -1.920 1.837 1.00 95.06 85 THR A N 1
ATOM 673 C CA . THR A 1 85 ? 5.302 -2.620 3.053 1.00 95.06 85 THR A CA 1
ATOM 674 C C . THR A 1 85 ? 5.201 -1.655 4.240 1.00 95.06 85 THR A C 1
ATOM 676 O O . THR A 1 85 ? 4.217 -1.666 4.976 1.00 95.06 85 THR A O 1
ATOM 679 N N . THR A 1 86 ? 6.182 -0.763 4.408 1.00 95.50 86 THR A N 1
ATOM 680 C CA . THR A 1 86 ? 6.173 0.251 5.474 1.00 95.50 86 THR A CA 1
ATOM 681 C C . THR A 1 86 ? 5.034 1.253 5.290 1.00 95.50 86 THR A C 1
ATOM 683 O O . THR A 1 86 ? 4.351 1.590 6.259 1.00 95.50 86 THR A O 1
ATOM 686 N N . CYS A 1 87 ? 4.798 1.720 4.062 1.00 96.44 87 CYS A N 1
ATOM 687 C CA . CYS A 1 87 ? 3.669 2.594 3.742 1.00 96.44 87 CYS A CA 1
ATOM 688 C C . CYS A 1 87 ? 2.326 1.922 4.056 1.00 96.44 87 CYS A C 1
ATOM 690 O O . CYS A 1 87 ? 1.488 2.533 4.717 1.00 96.44 87 CYS A O 1
ATOM 692 N N . ALA A 1 88 ? 2.156 0.656 3.670 1.00 96.38 88 ALA A N 1
ATOM 693 C CA . ALA A 1 88 ? 0.959 -0.131 3.954 1.00 96.38 88 ALA A CA 1
ATOM 694 C C . ALA A 1 88 ? 0.721 -0.313 5.461 1.00 96.38 88 ALA A C 1
ATOM 696 O O . ALA A 1 88 ? -0.397 -0.124 5.932 1.00 96.38 88 ALA A O 1
ATOM 697 N N . ILE A 1 89 ? 1.769 -0.601 6.242 1.00 96.12 89 ILE A N 1
ATOM 698 C CA . ILE A 1 89 ? 1.675 -0.703 7.709 1.00 96.12 89 ILE A CA 1
ATOM 699 C C . ILE A 1 89 ? 1.236 0.630 8.323 1.00 96.12 89 ILE A C 1
ATOM 701 O O . ILE A 1 89 ? 0.311 0.661 9.132 1.00 96.12 89 ILE A O 1
ATOM 705 N N . ARG A 1 90 ? 1.874 1.742 7.932 1.00 96.31 90 ARG A N 1
ATOM 706 C CA . ARG A 1 90 ? 1.541 3.077 8.458 1.00 96.31 90 ARG A CA 1
ATOM 707 C C . ARG A 1 90 ? 0.118 3.489 8.106 1.00 96.31 90 ARG A C 1
ATOM 709 O O . ARG A 1 90 ? -0.566 4.090 8.927 1.00 96.31 90 ARG A O 1
ATOM 716 N N . PHE A 1 91 ? -0.331 3.185 6.893 1.00 95.94 91 PHE A N 1
ATOM 717 C CA . PHE A 1 91 ? -1.706 3.453 6.495 1.00 95.94 91 PHE A CA 1
ATOM 718 C C . PHE A 1 91 ? -2.689 2.562 7.262 1.00 95.94 91 PHE A C 1
ATOM 720 O O . PHE A 1 91 ? -3.670 3.064 7.798 1.00 95.94 91 PHE A O 1
ATOM 727 N N . GLY A 1 92 ? -2.378 1.277 7.435 1.00 94.06 92 GLY A N 1
ATOM 728 C CA . GLY A 1 92 ? -3.191 0.367 8.239 1.00 94.06 92 GLY A CA 1
ATOM 729 C C . GLY A 1 92 ? -3.341 0.798 9.700 1.00 94.06 92 GLY A C 1
ATOM 730 O O . GLY A 1 92 ? -4.433 0.709 10.258 1.00 94.06 92 GLY A O 1
ATOM 731 N N . GLN A 1 93 ? -2.286 1.346 10.308 1.00 93.50 93 GLN A N 1
ATOM 732 C CA . GLN A 1 93 ? -2.371 1.962 11.636 1.00 93.50 93 GLN A CA 1
ATOM 733 C C . GLN A 1 93 ? -3.370 3.124 11.658 1.00 93.50 93 GLN A C 1
ATOM 735 O O . GLN A 1 93 ? -4.234 3.155 12.530 1.00 93.50 93 GLN A O 1
ATOM 740 N N . LYS A 1 94 ? -3.328 4.013 10.657 1.00 93.12 94 LYS A N 1
ATOM 741 C CA . LYS A 1 94 ? -4.294 5.117 10.531 1.00 93.12 94 LYS A CA 1
ATOM 742 C C . LYS A 1 94 ? -5.731 4.626 10.372 1.00 93.12 94 LYS A C 1
ATOM 744 O O . LYS A 1 94 ? -6.631 5.216 10.960 1.00 93.12 94 LYS A O 1
ATOM 749 N N . LEU A 1 95 ? -5.961 3.554 9.611 1.00 91.62 95 LEU A N 1
ATOM 750 C CA . LEU A 1 95 ? -7.300 2.968 9.465 1.00 91.62 95 LEU A CA 1
ATOM 751 C C . LEU A 1 95 ? -7.828 2.432 10.797 1.00 91.62 95 LEU A C 1
ATOM 753 O O . LEU A 1 95 ? -8.968 2.708 11.171 1.00 91.62 95 LEU A O 1
ATOM 757 N N . ARG A 1 96 ? -6.980 1.733 11.558 1.00 88.31 96 ARG A N 1
ATOM 758 C CA . ARG A 1 96 ? -7.322 1.252 12.901 1.00 88.31 96 ARG A CA 1
ATOM 759 C C . ARG A 1 96 ? -7.618 2.405 13.863 1.00 88.31 96 ARG A C 1
ATOM 761 O O . ARG A 1 96 ? -8.592 2.346 14.613 1.00 88.31 96 ARG A O 1
ATOM 768 N N . GLU A 1 97 ? -6.790 3.446 13.848 1.00 88.69 97 GLU A N 1
ATOM 769 C CA . GLU A 1 97 ? -6.988 4.653 14.657 1.00 88.69 97 GLU A CA 1
ATOM 770 C C . GLU A 1 97 ? -8.296 5.358 14.302 1.00 88.69 97 GLU A C 1
ATOM 772 O O . GLU A 1 97 ? -9.046 5.712 15.206 1.00 88.69 97 GLU A O 1
ATOM 777 N N . LYS A 1 98 ? -8.615 5.495 13.009 1.00 85.50 98 LYS A N 1
ATOM 778 C CA . LYS A 1 98 ? -9.880 6.072 12.539 1.00 85.50 98 LYS A CA 1
ATOM 779 C C . LYS A 1 98 ? -11.078 5.270 13.048 1.00 85.50 98 LYS A C 1
ATOM 781 O O . LYS A 1 98 ? -11.953 5.844 13.685 1.00 85.50 98 LYS A O 1
ATOM 786 N N . ALA A 1 99 ? -11.067 3.948 12.871 1.00 80.75 99 ALA A N 1
ATOM 787 C CA . ALA A 1 99 ? -12.136 3.074 13.356 1.00 80.75 99 ALA A CA 1
ATOM 788 C C . ALA A 1 99 ? -12.329 3.168 14.884 1.00 80.75 99 ALA A C 1
ATOM 790 O O . ALA A 1 99 ? -13.452 3.162 15.387 1.00 80.75 99 ALA A O 1
ATOM 791 N N . THR A 1 100 ? -11.230 3.298 15.631 1.00 76.62 100 THR A N 1
ATOM 792 C CA . THR A 1 100 ? -11.263 3.421 17.098 1.00 76.62 100 THR A CA 1
ATOM 793 C C . THR A 1 100 ? -11.712 4.818 17.544 1.00 76.62 100 THR A C 1
ATOM 795 O O . THR A 1 100 ? -12.466 4.953 18.507 1.00 76.62 100 THR A O 1
ATOM 798 N N . GLY A 1 101 ? -11.281 5.865 16.838 1.00 73.31 101 GLY A N 1
ATOM 799 C CA . GLY A 1 101 ? -11.690 7.247 17.073 1.00 73.31 101 GLY A CA 1
ATOM 800 C C . GLY A 1 101 ? -13.171 7.475 16.781 1.00 73.31 101 GLY A C 1
ATOM 801 O O . GLY A 1 101 ? -13.852 8.107 17.587 1.00 73.31 101 GLY A O 1
ATOM 802 N N . ASP A 1 102 ? -13.685 6.909 15.689 1.00 70.62 102 ASP A N 1
ATOM 803 C CA . ASP A 1 102 ? -15.107 6.961 15.335 1.00 70.62 102 ASP A CA 1
ATOM 804 C C . ASP A 1 102 ? -15.962 6.236 16.381 1.00 70.62 102 ASP A C 1
ATOM 806 O O . ASP A 1 102 ? -16.974 6.775 16.833 1.00 70.62 102 ASP A O 1
ATOM 810 N N . ARG A 1 103 ? -15.508 5.070 16.862 1.00 65.00 103 ARG A N 1
ATOM 811 C CA . ARG A 1 103 ? -16.167 4.356 17.961 1.00 65.00 103 ARG A CA 1
ATOM 812 C C . ARG A 1 103 ? -16.233 5.196 19.237 1.00 65.00 103 ARG A C 1
ATOM 814 O O . ARG A 1 103 ? -17.308 5.334 19.811 1.00 65.00 103 ARG A O 1
ATOM 821 N N . ARG A 1 104 ? -15.114 5.794 19.655 1.00 64.38 104 ARG A N 1
ATOM 822 C CA . ARG A 1 104 ? -15.067 6.628 20.864 1.00 64.38 104 ARG A CA 1
ATOM 823 C C . ARG A 1 104 ? -15.974 7.854 20.743 1.00 64.38 104 ARG A C 1
ATOM 825 O O . ARG A 1 104 ? -16.670 8.182 21.693 1.00 64.38 104 ARG A O 1
ATOM 832 N N . ARG A 1 105 ? -15.997 8.515 19.579 1.00 66.50 105 ARG A N 1
ATOM 833 C CA . ARG A 1 105 ? -16.896 9.655 19.322 1.00 66.50 105 ARG A CA 1
ATOM 834 C C . ARG A 1 105 ? -18.364 9.252 19.400 1.00 66.50 105 ARG A C 1
ATOM 836 O O . ARG A 1 105 ? -19.149 9.987 19.986 1.00 66.50 105 ARG A O 1
ATOM 843 N N . PHE A 1 106 ? -18.721 8.096 18.843 1.00 67.12 106 PHE A N 1
ATOM 844 C CA . PHE A 1 106 ? -20.080 7.574 18.939 1.00 67.12 106 PHE A CA 1
ATOM 845 C C . PHE A 1 106 ? -20.461 7.242 20.387 1.00 67.12 106 PHE A C 1
ATOM 847 O O . PHE A 1 106 ? -21.540 7.620 20.823 1.00 67.12 106 PHE A O 1
ATOM 854 N N . GLU A 1 107 ? -19.574 6.595 21.148 1.00 68.94 107 GLU A N 1
ATOM 855 C CA . GLU A 1 107 ? -19.792 6.292 22.570 1.00 68.94 107 GLU A CA 1
ATOM 856 C C . GLU A 1 107 ? -19.970 7.574 23.405 1.00 68.94 107 GLU A C 1
ATOM 858 O O . GLU A 1 107 ? -20.874 7.639 24.234 1.00 68.94 107 GLU A O 1
ATOM 863 N N . THR A 1 108 ? -19.172 8.619 23.151 1.00 71.75 108 THR A N 1
ATOM 864 C CA . THR A 1 108 ? -19.333 9.931 23.801 1.00 71.75 108 THR A CA 1
ATOM 865 C C . THR A 1 108 ? -20.657 10.596 23.427 1.00 71.75 108 THR A C 1
ATOM 867 O O . THR A 1 108 ? -21.398 10.995 24.317 1.00 71.75 108 THR A O 1
ATOM 870 N N . TYR A 1 109 ? -21.000 10.654 22.138 1.00 67.94 109 TYR A N 1
ATOM 871 C CA . TYR A 1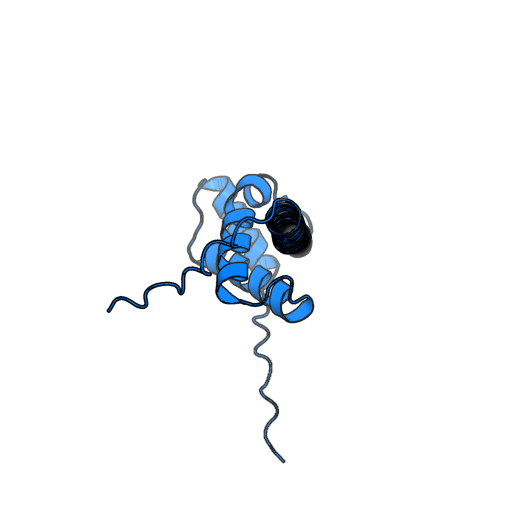 109 ? -22.273 11.222 21.683 1.00 67.94 109 TYR A CA 1
ATOM 872 C C . TYR A 1 109 ? -23.483 10.458 22.243 1.00 67.94 109 TYR A C 1
ATOM 874 O O . TYR A 1 109 ? -24.487 11.054 22.626 1.00 67.94 109 TYR A O 1
ATOM 882 N N . ALA A 1 110 ? -23.384 9.132 22.339 1.00 66.75 110 ALA A N 1
ATOM 883 C CA . ALA A 1 110 ? -24.426 8.308 22.927 1.00 66.75 110 ALA A CA 1
ATOM 884 C C . ALA A 1 110 ? -24.591 8.568 24.432 1.00 66.75 110 ALA A C 1
ATOM 886 O O . ALA A 1 110 ? -25.720 8.646 24.912 1.00 66.75 110 ALA A O 1
ATOM 887 N N . ALA A 1 111 ? -23.486 8.742 25.164 1.00 70.44 111 ALA A N 1
ATOM 888 C CA . ALA A 1 111 ? -23.515 9.115 26.576 1.00 70.44 111 ALA A CA 1
ATOM 889 C C . ALA A 1 111 ? -24.143 10.506 26.787 1.00 70.44 111 ALA A C 1
ATOM 891 O O . ALA A 1 111 ? -25.008 10.650 27.646 1.00 70.44 111 ALA A O 1
ATOM 892 N N . GLU A 1 112 ? -23.787 11.492 25.955 1.00 67.12 112 GLU A N 1
ATOM 893 C CA . GLU A 1 112 ? -24.376 12.840 25.982 1.00 67.12 112 GLU A CA 1
ATOM 894 C C . GLU A 1 112 ? -25.890 12.825 25.702 1.00 67.12 112 GLU A C 1
ATOM 896 O O . GLU A 1 112 ? -26.647 13.552 26.343 1.00 67.12 112 GLU A O 1
ATOM 901 N N . LEU A 1 113 ? -26.363 11.981 24.776 1.00 65.88 113 LEU A N 1
ATOM 902 C CA . LEU A 1 113 ? -27.796 11.836 24.489 1.00 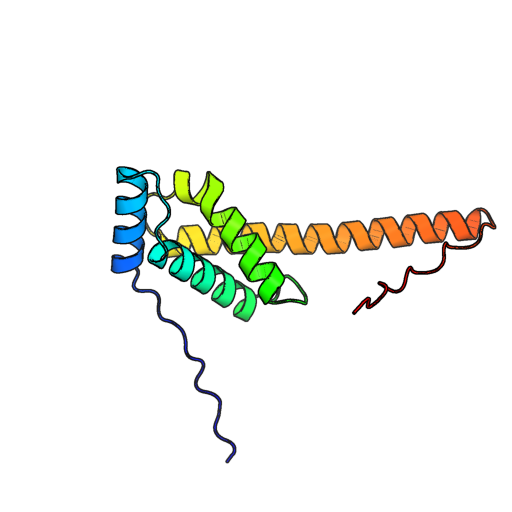65.88 113 LEU A CA 1
ATOM 903 C C . LEU A 1 113 ? -28.575 11.220 25.660 1.00 65.88 113 LEU A C 1
ATOM 905 O O . LEU A 1 113 ? -29.661 11.705 25.984 1.00 65.88 113 LEU A O 1
ATOM 909 N N . VAL A 1 114 ? -28.008 10.200 26.315 1.00 69.25 114 VAL A N 1
ATOM 910 C CA . VAL A 1 114 ? -28.598 9.576 27.511 1.00 69.25 114 VAL A CA 1
ATOM 911 C C . VAL A 1 114 ? -28.649 10.570 28.675 1.00 69.25 114 VAL A C 1
ATOM 913 O O . VAL A 1 114 ? -29.682 10.672 29.335 1.00 69.25 114 VAL A O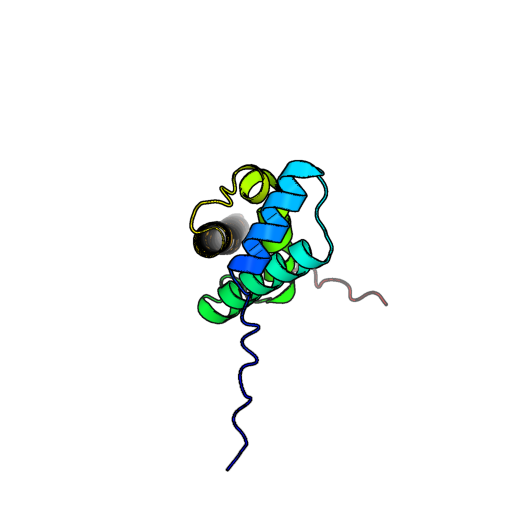 1
ATOM 916 N N . GLU A 1 115 ? -27.585 11.346 28.900 1.00 67.19 115 GLU A N 1
ATOM 917 C CA . GLU A 1 115 ? -27.539 12.386 29.940 1.00 67.19 115 GLU A CA 1
ATOM 918 C C . GLU A 1 115 ? -28.532 13.530 29.663 1.00 67.19 115 GLU A C 1
ATOM 920 O O . GLU A 1 115 ? -29.173 14.041 30.581 1.00 67.19 115 GLU A O 1
ATOM 925 N N . ALA A 1 116 ? -28.748 13.876 28.390 1.00 72.00 116 ALA A N 1
ATOM 926 C CA . ALA A 1 116 ? -29.742 14.859 27.961 1.00 72.00 116 ALA A CA 1
ATOM 927 C C . ALA A 1 116 ? -31.197 14.334 27.955 1.00 72.00 116 ALA A C 1
ATOM 929 O O . ALA A 1 116 ? -32.103 15.071 27.553 1.00 72.00 116 ALA A O 1
ATOM 930 N N . GLY A 1 117 ? -31.436 13.076 28.353 1.00 68.44 117 GLY A N 1
ATOM 931 C CA . GLY A 1 117 ? -32.764 12.452 28.373 1.00 68.44 117 GLY A CA 1
ATOM 932 C C . GLY A 1 117 ? -33.391 12.263 26.986 1.00 68.44 117 GLY A C 1
ATOM 933 O O . GLY A 1 117 ? -34.615 12.198 26.873 1.00 68.44 117 GLY A O 1
ATOM 934 N N . ARG A 1 118 ? -32.577 12.221 25.921 1.00 62.53 118 ARG A N 1
ATOM 935 C CA . ARG A 1 118 ? -33.032 12.049 24.533 1.00 62.53 118 ARG A CA 1
ATOM 936 C C . ARG A 1 118 ? -32.775 10.620 24.064 1.00 62.53 118 ARG A C 1
AT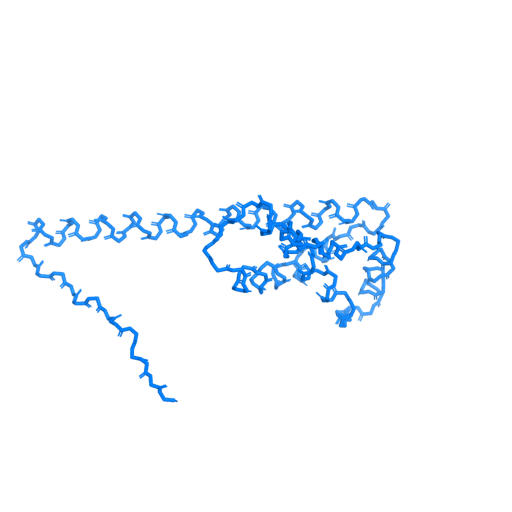OM 938 O O . ARG A 1 118 ? -31.708 10.063 24.303 1.00 62.53 118 ARG A O 1
ATOM 945 N N . GLU A 1 119 ? -33.745 10.033 23.367 1.00 59.44 119 GLU A N 1
ATOM 946 C CA . GLU A 1 119 ? -33.602 8.682 22.820 1.00 59.44 119 GLU A CA 1
ATOM 947 C C . GLU A 1 119 ? -32.496 8.616 21.758 1.00 59.44 119 GLU A C 1
ATOM 949 O O . GLU A 1 119 ? -32.374 9.485 20.890 1.00 59.44 119 GLU A O 1
ATOM 954 N N . LEU A 1 120 ? -31.688 7.554 21.833 1.00 58.12 120 LEU A N 1
ATOM 955 C CA . LEU A 1 120 ? -30.686 7.239 20.822 1.00 58.12 120 LEU A CA 1
ATOM 956 C C . LEU A 1 120 ? -31.393 6.952 19.491 1.00 58.12 120 LEU A C 1
ATOM 958 O O . LEU A 1 120 ? -32.336 6.157 19.473 1.00 58.12 120 LEU A O 1
ATOM 962 N N . PRO A 1 121 ? -30.945 7.541 18.367 1.00 59.06 121 PRO A N 1
ATOM 963 C CA . PRO A 1 121 ? -31.520 7.214 17.074 1.00 59.06 121 PRO A CA 1
ATOM 964 C C . PRO A 1 121 ? -31.358 5.708 16.819 1.00 59.06 121 PRO A C 1
ATOM 966 O O . PRO A 1 121 ? -30.279 5.162 17.090 1.00 59.06 121 PRO A O 1
ATOM 969 N N . PRO A 1 122 ? -32.402 5.022 16.313 1.00 58.06 122 PRO A N 1
ATOM 970 C CA . PRO A 1 122 ? -32.336 3.593 16.072 1.00 58.06 122 PRO A CA 1
ATOM 971 C C . PRO A 1 122 ? -31.162 3.315 15.142 1.00 58.06 122 PRO A C 1
ATOM 973 O O . PRO A 1 122 ? -30.947 4.014 14.145 1.00 58.06 122 PRO A O 1
ATOM 976 N N . ARG A 1 123 ? -30.370 2.306 15.510 1.00 51.66 123 ARG A N 1
ATOM 977 C CA . ARG A 1 123 ? -29.272 1.806 14.690 1.00 51.66 123 ARG A CA 1
ATOM 978 C C . ARG A 1 123 ? -29.886 1.482 13.332 1.00 51.66 123 ARG A C 1
ATOM 980 O O . ARG A 1 123 ? -30.684 0.559 13.250 1.00 51.66 123 ARG A O 1
ATOM 987 N N . ARG A 1 124 ? -29.589 2.284 12.302 1.00 51.41 124 ARG A N 1
ATOM 988 C CA . ARG A 1 124 ? -30.022 1.984 10.934 1.00 51.41 124 ARG A CA 1
ATOM 989 C C . ARG A 1 124 ? -29.398 0.645 10.576 1.00 51.41 124 ARG A C 1
ATOM 991 O O . ARG A 1 124 ? -28.209 0.584 10.261 1.00 51.41 124 ARG A O 1
ATOM 998 N N . GLU A 1 125 ? -30.181 -0.418 10.706 1.00 45.97 125 GLU A N 1
ATOM 999 C CA . GLU A 1 125 ? -29.933 -1.661 10.002 1.00 45.97 125 GLU A CA 1
ATOM 1000 C C . GLU A 1 125 ? -29.786 -1.252 8.540 1.00 45.97 125 GLU A C 1
ATOM 1002 O O . GLU A 1 125 ? -30.611 -0.520 7.989 1.00 45.97 125 GLU A O 1
ATOM 1007 N N . ARG A 1 126 ? -28.619 -1.548 7.970 1.00 44.06 126 ARG A N 1
ATOM 1008 C CA . ARG A 1 126 ? -28.378 -1.336 6.550 1.00 44.06 126 ARG A CA 1
ATOM 1009 C C . ARG A 1 126 ? -29.444 -2.167 5.849 1.00 44.06 126 ARG A C 1
ATOM 1011 O O . ARG A 1 126 ? -29.376 -3.385 5.932 1.00 44.06 126 ARG A O 1
ATOM 1018 N N . ASP A 1 127 ? -30.413 -1.492 5.238 1.00 43.53 127 ASP A N 1
ATOM 1019 C CA . ASP A 1 127 ? -31.368 -2.076 4.304 1.00 43.53 127 ASP A CA 1
ATOM 1020 C C . ASP A 1 127 ? -30.575 -2.947 3.314 1.00 43.53 127 ASP A C 1
ATOM 1022 O O . ASP A 1 127 ? -29.899 -2.436 2.417 1.00 43.53 127 ASP A O 1
ATOM 1026 N N . GLU A 1 128 ? -30.620 -4.263 3.518 1.00 45.97 128 GLU A N 1
ATOM 1027 C CA . GLU A 1 128 ? -30.382 -5.257 2.481 1.00 45.97 128 GLU A CA 1
ATOM 1028 C C . GLU A 1 128 ? -31.484 -5.041 1.442 1.00 45.97 128 GLU A C 1
ATOM 1030 O O . GLU A 1 128 ? -32.614 -5.497 1.600 1.00 45.97 128 GLU A O 1
ATOM 1035 N N . ARG A 1 129 ? -31.190 -4.249 0.411 1.00 44.84 129 ARG A N 1
ATOM 1036 C CA . ARG A 1 129 ? -32.029 -4.157 -0.782 1.00 44.84 129 ARG A CA 1
ATOM 1037 C C . ARG A 1 129 ? -31.305 -4.848 -1.926 1.00 44.84 129 ARG A C 1
ATOM 1039 O O . ARG A 1 129 ? -30.333 -4.305 -2.441 1.00 44.84 129 ARG A O 1
ATOM 1046 N N . GLU A 1 130 ? -31.802 -6.062 -2.162 1.00 43.91 130 GLU A N 1
ATOM 1047 C CA . GLU A 1 130 ? -32.067 -6.749 -3.442 1.00 43.91 130 GLU A CA 1
ATOM 1048 C C . GLU A 1 130 ? -31.020 -6.668 -4.559 1.00 43.91 130 GLU A C 1
ATOM 1050 O O . GLU A 1 130 ? -30.798 -5.576 -5.129 1.00 43.91 130 GLU A O 1
#

Radius of gyration: 20.04 Å; chains: 1; bounding box: 51×51×48 Å

Sequence (130 aa):
MPDRPTRATSYIDVAALRALVLDHQATGTVSPELARALMAIAGGVWDRYRFTSDKDDFVQEVTLHLMQRPLEKADAQKHVFNYFTTCAIRFGQKLREKATGDRRRFETYAAELVEAGRELPPRRERDERE

pLDDT: mean 81.09, std 17.84, range [38.44, 96.62]

Secondary structure (DSSP, 8-state):
-PPP---------HHHHHHHHHHHHHHS---HHHHHHHHHHHHHHHHHH--SS-HHHHHHHHHHHHTTHHHHH--TTS-HHHHHHHHHHHHHHHHHHHHHHHHHHHHHHHHHHHHTTPPPPP--------